Protein AF-A0A9E2RXD3-F1 (afdb_monomer)

pLDDT: mean 88.35, std 11.06, range [60.97, 98.81]

Sequence (83 aa):
MSRRLAFLAGFVLLLFAVIVGQASYVQFFHASALDASPLNPGPSGYVASSDRGEIIAADGQILAQSVATHASASPYQRIYPLG

Solvent-accessible surface area (backbone atoms only — not comparable to full-atom values): 4857 Å² total; per-residue (Å²): 131,55,73,68,57,54,49,51,52,52,52,53,51,50,54,50,52,50,51,53,50,51,52,49,47,43,61,76,75,37,42,70,61,52,60,70,28,88,90,43,57,52,77,66,42,60,54,15,62,43,82,73,53,71,41,65,45,98,88,66,48,68,55,30,36,50,41,80,46,93,42,88,79,32,39,15,43,81,46,50,84,82,115

Foldseek 3Di:
DDPVVVVVVVVVVVVVVVVVVVVVCCVPPPVVVCCPDPVCDDPQQVQQPDQPAFDADPVRDTQKGWDADPDPSRRTDIDGPVD

Mean predicted aligned error: 8.78 Å

Secondary structure (DSSP, 8-state):
--HHHHHHHHHHHHHHHHHHHHHHHIIIIIHHHHHT-TTS--HHHHHHH-----EE-TTS-EEEEEEE-S-TT-SEEEE-TT-

Structure (mmCIF, N/CA/C/O backbone):
data_AF-A0A9E2RXD3-F1
#
_entry.id   AF-A0A9E2RXD3-F1
#
loop_
_atom_site.group_PDB
_atom_site.id
_atom_site.type_symbol
_atom_site.label_atom_id
_atom_site.label_alt_id
_atom_site.label_comp_id
_atom_site.label_asym_id
_atom_site.label_entity_id
_atom_site.label_seq_id
_atom_site.pdbx_PDB_ins_code
_atom_site.Cartn_x
_atom_site.Cartn_y
_atom_site.Cartn_z
_at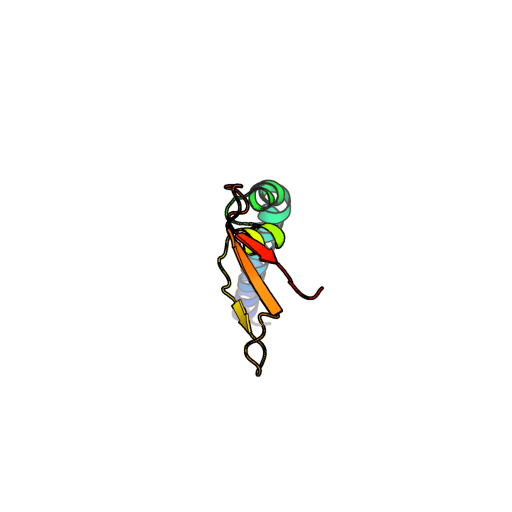om_site.occupancy
_atom_site.B_iso_or_equiv
_atom_site.auth_seq_id
_atom_site.auth_comp_id
_atom_site.auth_asym_id
_atom_site.auth_atom_id
_atom_site.pdbx_PDB_model_num
ATOM 1 N N . MET A 1 1 ? -32.277 6.572 25.603 1.00 66.06 1 MET A N 1
ATOM 2 C CA . MET A 1 1 ? -31.249 5.607 25.146 1.00 66.06 1 MET A CA 1
ATOM 3 C C . MET A 1 1 ? -30.820 4.762 26.342 1.00 66.06 1 MET A C 1
ATOM 5 O O . MET A 1 1 ? -30.645 5.332 27.412 1.00 66.06 1 MET A O 1
ATOM 9 N N . SER A 1 2 ? -30.711 3.433 26.231 1.00 92.88 2 SER A N 1
ATOM 10 C CA . SER A 1 2 ? -30.292 2.618 27.384 1.00 92.88 2 SER A CA 1
ATOM 11 C C . SER A 1 2 ? -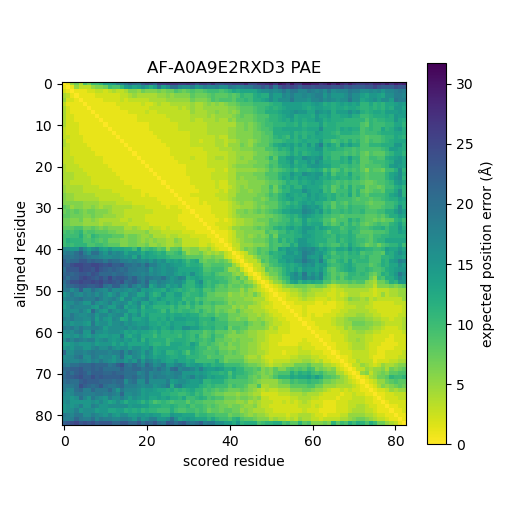28.794 2.807 27.660 1.00 92.88 2 SER A C 1
ATOM 13 O O . SER A 1 2 ? -28.003 2.957 26.729 1.00 92.88 2 SER A O 1
ATOM 15 N N . ARG A 1 3 ? -28.383 2.779 28.936 1.00 93.75 3 ARG A N 1
ATOM 16 C CA . ARG A 1 3 ? -26.970 2.953 29.341 1.00 93.75 3 ARG A CA 1
ATOM 17 C C . ARG A 1 3 ? -26.036 1.944 28.661 1.00 93.75 3 ARG A C 1
ATOM 19 O O . ARG A 1 3 ? -24.906 2.275 28.324 1.00 93.75 3 ARG A O 1
ATOM 26 N N . ARG A 1 4 ? -26.534 0.727 28.416 1.00 95.44 4 ARG A N 1
ATOM 27 C CA . ARG A 1 4 ? -25.814 -0.330 27.691 1.00 95.44 4 ARG A CA 1
ATOM 28 C C . ARG A 1 4 ? -25.623 0.016 26.214 1.00 95.44 4 ARG A C 1
ATOM 30 O O . ARG A 1 4 ? -24.528 -0.157 25.693 1.00 95.44 4 ARG A O 1
ATOM 37 N N . LEU A 1 5 ? -26.658 0.548 25.562 1.00 96.25 5 LEU A N 1
ATOM 38 C CA . LEU A 1 5 ? -26.575 0.962 24.162 1.00 96.25 5 LEU A CA 1
ATOM 39 C C . LEU A 1 5 ? -25.637 2.165 23.988 1.00 96.25 5 LEU A C 1
ATOM 41 O O . LEU A 1 5 ? -24.869 2.199 23.035 1.00 96.25 5 LEU A O 1
ATOM 45 N N . ALA A 1 6 ? -25.660 3.122 24.922 1.00 96.69 6 ALA A N 1
ATOM 46 C CA . ALA A 1 6 ? -24.755 4.273 24.904 1.00 96.69 6 ALA A CA 1
ATOM 47 C C . ALA A 1 6 ? -23.285 3.850 25.049 1.00 96.69 6 ALA A C 1
ATOM 49 O O . ALA A 1 6 ? -22.428 4.344 24.322 1.00 96.69 6 ALA A O 1
ATOM 50 N N . PHE A 1 7 ? -23.002 2.891 25.937 1.00 97.75 7 PHE A N 1
ATOM 51 C CA . PHE A 1 7 ? -21.660 2.330 26.088 1.00 97.75 7 PHE A CA 1
ATOM 52 C C . PHE A 1 7 ? -21.190 1.613 24.819 1.00 97.75 7 PHE A C 1
ATOM 54 O O . PHE A 1 7 ? -20.082 1.864 24.358 1.00 97.75 7 PHE A O 1
ATOM 61 N N . LEU A 1 8 ? -22.038 0.766 24.224 1.00 98.00 8 LEU A N 1
ATOM 62 C CA . LEU A 1 8 ? -21.705 0.074 22.978 1.00 98.00 8 LEU A CA 1
ATOM 63 C C . LEU A 1 8 ? -21.427 1.065 21.841 1.00 98.00 8 LEU A C 1
ATOM 65 O O . LEU A 1 8 ? -20.421 0.934 21.153 1.00 98.00 8 LEU A O 1
ATOM 69 N N . ALA A 1 9 ? -22.281 2.076 21.671 1.00 97.88 9 ALA A N 1
ATOM 70 C CA . ALA A 1 9 ? -22.085 3.111 20.660 1.00 97.88 9 ALA A CA 1
ATOM 71 C C . ALA A 1 9 ? -20.776 3.886 20.882 1.00 97.88 9 ALA A C 1
ATOM 73 O O . ALA A 1 9 ? -20.026 4.101 19.934 1.00 97.88 9 ALA A O 1
ATOM 74 N N . GLY A 1 10 ? -20.472 4.252 22.132 1.00 98.38 10 GLY A N 1
ATOM 75 C CA . GLY A 1 10 ? -19.212 4.902 22.492 1.00 98.38 10 GLY A CA 1
ATOM 76 C C . GLY A 1 10 ? -17.993 4.022 22.215 1.00 98.38 10 GLY A C 1
ATOM 77 O O . GLY A 1 10 ? -17.002 4.501 21.673 1.00 98.38 10 GLY A O 1
ATOM 78 N N . PHE A 1 11 ? -18.081 2.726 22.517 1.00 98.38 11 PHE A N 1
ATOM 79 C CA . PHE A 1 11 ? -17.020 1.768 22.217 1.00 98.38 11 PHE A CA 1
ATOM 80 C C . PHE A 1 11 ? -16.783 1.637 20.708 1.00 98.38 11 PHE A C 1
ATOM 82 O O . PHE A 1 11 ? -15.645 1.709 20.259 1.00 98.38 11 PHE A O 1
ATOM 89 N N . VAL A 1 12 ? -17.845 1.528 19.906 1.00 98.56 12 VAL A N 1
ATOM 90 C CA . VAL A 1 12 ? -17.731 1.490 18.439 1.00 98.56 12 VAL A CA 1
ATOM 91 C C . VAL A 1 12 ? -17.124 2.789 17.898 1.00 98.56 12 VAL A C 1
ATOM 93 O O . VAL A 1 12 ? -16.212 2.734 17.078 1.00 98.56 12 VAL A O 1
ATOM 96 N N . LEU A 1 13 ? -17.563 3.953 18.388 1.00 98.75 13 LEU A N 1
ATOM 97 C CA . LEU A 1 13 ? -16.981 5.251 18.023 1.00 98.75 13 LEU A CA 1
ATOM 98 C C . LEU A 1 13 ? -15.487 5.331 18.345 1.00 98.75 13 LEU A C 1
ATOM 100 O O . LEU A 1 13 ? -14.716 5.836 17.532 1.00 98.75 13 LEU A O 1
ATOM 104 N N . LEU A 1 14 ? -15.069 4.802 19.497 1.00 98.75 14 LEU A N 1
ATOM 105 C CA . LEU A 1 14 ? -13.659 4.730 19.868 1.00 98.75 14 LEU A CA 1
ATOM 106 C C . LEU A 1 14 ? -12.861 3.884 18.867 1.00 98.75 14 LEU A C 1
ATOM 108 O O . LEU A 1 14 ? -11.797 4.315 18.431 1.00 98.75 14 LEU A O 1
ATOM 112 N N . LEU A 1 15 ? -13.376 2.720 18.457 1.00 98.81 15 LEU A N 1
ATOM 113 C CA . LEU A 1 15 ? -12.716 1.885 17.445 1.00 98.81 15 LEU A CA 1
ATOM 114 C C . LEU A 1 15 ? -12.568 2.621 16.105 1.00 98.81 15 LEU A C 1
ATOM 116 O O . LEU A 1 15 ? -11.502 2.575 15.495 1.00 98.81 15 LEU A O 1
ATOM 120 N N . PHE A 1 16 ? -13.597 3.355 15.673 1.00 98.81 16 PHE A N 1
ATOM 121 C CA . PHE A 1 16 ? -13.506 4.199 14.478 1.00 98.81 16 PHE A CA 1
ATOM 122 C C . PHE A 1 16 ? -12.457 5.301 14.625 1.00 98.81 16 PHE A C 1
ATOM 124 O O . PHE A 1 16 ? -11.664 5.511 13.709 1.00 98.81 16 PHE A O 1
ATOM 131 N N . ALA A 1 17 ? -12.410 5.976 15.775 1.00 98.81 17 ALA A N 1
ATOM 132 C CA . ALA A 1 17 ? -11.406 7.000 16.041 1.00 98.81 17 ALA A CA 1
ATOM 133 C C . ALA A 1 17 ? -9.979 6.428 15.977 1.00 98.81 17 ALA A C 1
ATOM 135 O O . ALA A 1 17 ? -9.091 7.065 15.412 1.00 98.81 17 ALA A O 1
ATOM 136 N N . VAL A 1 18 ? -9.768 5.206 16.479 1.00 98.75 18 VAL A N 1
ATOM 137 C CA . VAL A 1 18 ? -8.483 4.498 16.369 1.00 98.75 18 VAL A CA 1
ATOM 138 C C . VAL A 1 18 ? -8.119 4.232 14.907 1.00 98.75 18 VAL A C 1
ATOM 140 O O . VAL A 1 18 ? -6.991 4.514 14.511 1.00 98.75 18 VAL A O 1
ATOM 143 N N . ILE A 1 19 ? -9.060 3.752 14.087 1.00 98.69 19 ILE A N 1
ATOM 144 C CA . ILE A 1 19 ? -8.824 3.510 12.653 1.00 98.69 19 ILE A CA 1
ATOM 145 C C . ILE A 1 19 ? -8.470 4.814 11.930 1.00 98.69 19 ILE A C 1
ATOM 147 O O . ILE A 1 19 ? -7.494 4.855 11.186 1.00 98.69 19 ILE A O 1
ATOM 151 N N . VAL A 1 20 ? -9.217 5.895 12.171 1.00 98.75 20 VAL A N 1
ATOM 152 C CA . VAL A 1 20 ? -8.949 7.209 11.559 1.00 98.75 20 VAL A CA 1
ATOM 153 C C . VAL A 1 20 ? -7.583 7.748 11.983 1.00 98.75 20 VAL A C 1
ATOM 155 O O . VAL A 1 20 ? -6.842 8.270 11.148 1.00 98.75 20 VAL A O 1
ATOM 158 N N . GLY A 1 21 ? -7.226 7.594 13.260 1.00 98.56 21 GLY A N 1
ATOM 159 C CA . GLY A 1 21 ? -5.914 7.971 13.779 1.00 98.56 21 GLY A CA 1
ATOM 160 C C . GLY A 1 21 ? -4.787 7.179 13.119 1.00 98.56 21 GLY A C 1
ATOM 161 O O . GLY A 1 21 ? -3.808 7.768 12.666 1.00 98.56 21 GLY A O 1
ATOM 162 N N . GLN A 1 22 ? -4.946 5.859 12.997 1.00 98.44 22 GLN A N 1
ATOM 163 C CA . GLN A 1 22 ? -3.970 4.991 12.340 1.00 98.44 22 GLN A CA 1
ATOM 164 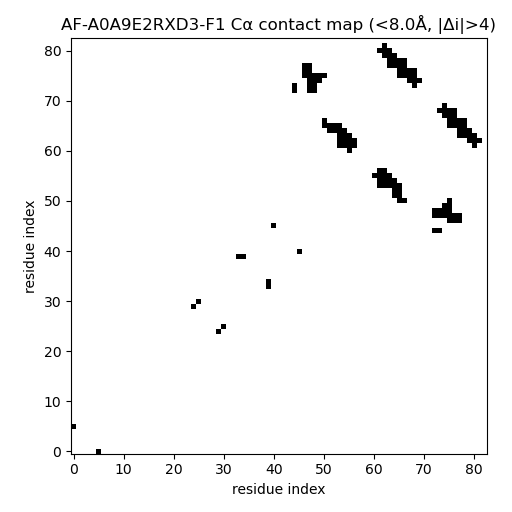C C . GLN A 1 22 ? -3.820 5.334 10.853 1.00 98.44 22 GLN A C 1
ATOM 166 O O . GLN A 1 22 ? -2.694 5.471 10.373 1.00 98.44 22 GLN A O 1
ATOM 171 N N . ALA A 1 23 ? -4.931 5.537 10.142 1.00 98.25 23 ALA A N 1
ATOM 172 C CA . ALA A 1 23 ? -4.912 5.910 8.734 1.00 98.25 23 ALA A CA 1
ATOM 173 C C . ALA A 1 23 ? -4.201 7.254 8.543 1.00 98.25 23 ALA A C 1
ATOM 175 O O . ALA A 1 23 ? -3.290 7.365 7.728 1.00 98.25 23 ALA A O 1
ATOM 176 N N . SER A 1 24 ? -4.544 8.256 9.357 1.00 98.38 24 SER A N 1
ATOM 177 C CA . SER A 1 24 ? -3.872 9.560 9.349 1.00 98.38 24 SER A CA 1
ATOM 178 C C . SER A 1 24 ? -2.372 9.419 9.615 1.00 98.38 24 SER A C 1
ATOM 180 O O . SER A 1 24 ? -1.559 9.997 8.899 1.00 98.38 24 SER A O 1
ATOM 182 N N . TYR A 1 25 ? -1.983 8.606 10.599 1.00 98.12 25 TYR A N 1
ATOM 183 C CA . TYR A 1 25 ? -0.578 8.373 10.924 1.00 98.12 25 TYR A CA 1
ATOM 184 C C . TYR A 1 25 ? 0.209 7.784 9.746 1.00 98.12 25 TYR A C 1
ATOM 186 O O . TYR A 1 25 ? 1.305 8.254 9.433 1.00 98.12 25 TYR A O 1
ATOM 194 N N . VAL A 1 26 ? -0.359 6.795 9.053 1.00 97.44 26 VAL A N 1
ATOM 195 C CA . VAL A 1 26 ? 0.269 6.223 7.856 1.00 97.44 26 VAL A CA 1
ATOM 196 C C . VAL A 1 26 ? 0.385 7.267 6.751 1.00 97.44 26 VAL A C 1
ATOM 198 O O . VAL A 1 26 ? 1.467 7.444 6.196 1.00 97.44 26 VAL A O 1
ATOM 201 N N . GLN A 1 27 ? -0.690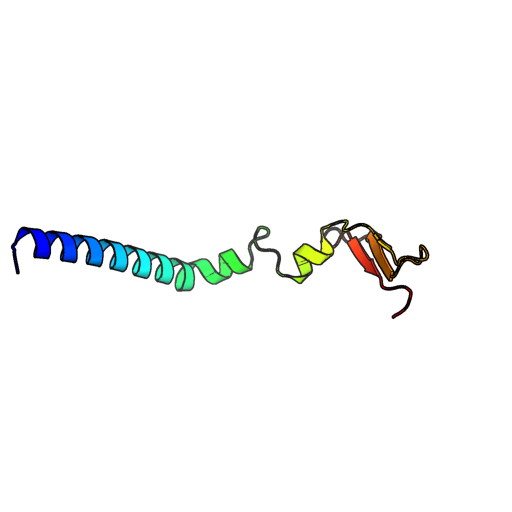 8.006 6.481 1.00 96.94 27 GLN A N 1
ATOM 202 C CA . GLN A 1 27 ? -0.729 8.977 5.389 1.00 96.94 27 GLN A CA 1
ATOM 203 C C . GLN A 1 27 ? 0.239 10.149 5.595 1.00 96.94 27 GLN A C 1
ATOM 205 O O . GLN A 1 27 ? 0.870 10.587 4.639 1.00 96.94 27 GLN A O 1
ATOM 210 N N . PHE A 1 28 ? 0.393 10.657 6.821 1.00 97.50 28 PHE A N 1
ATOM 211 C CA . PHE A 1 28 ? 1.254 11.818 7.074 1.00 97.50 28 PHE A CA 1
ATOM 212 C C . PHE A 1 28 ? 2.712 11.456 7.366 1.00 97.50 28 PHE A C 1
ATOM 214 O O . PHE A 1 28 ? 3.602 12.210 6.981 1.00 97.50 28 PHE A O 1
ATOM 221 N N . PHE A 1 29 ? 2.974 10.328 8.032 1.00 97.38 29 PHE A N 1
ATOM 222 C CA . PHE A 1 29 ? 4.332 9.990 8.479 1.00 97.38 29 PHE A CA 1
ATOM 223 C C . PHE A 1 29 ? 4.992 8.865 7.678 1.00 97.38 29 PHE A C 1
ATOM 225 O O . PHE A 1 29 ? 6.216 8.801 7.646 1.00 97.38 29 PHE A O 1
ATOM 232 N N . HIS A 1 30 ? 4.217 7.982 7.039 1.00 95.62 30 HIS A N 1
ATOM 233 C CA . HIS A 1 30 ? 4.753 6.787 6.371 1.00 95.62 30 HIS A CA 1
ATOM 234 C C . HIS A 1 30 ? 4.547 6.771 4.858 1.00 95.62 30 HIS A C 1
ATOM 236 O O . HIS A 1 30 ? 5.144 5.923 4.198 1.00 95.62 30 HIS A O 1
ATOM 242 N N . ALA A 1 31 ? 3.759 7.695 4.299 1.00 92.62 31 ALA A N 1
ATOM 243 C CA . ALA A 1 31 ? 3.451 7.714 2.871 1.00 92.62 31 ALA A CA 1
ATOM 244 C C . ALA A 1 31 ? 4.713 7.664 2.000 1.00 92.62 31 ALA A C 1
ATOM 246 O O . ALA A 1 31 ? 4.825 6.780 1.160 1.00 92.62 31 ALA A O 1
ATOM 247 N N . SER A 1 32 ? 5.707 8.521 2.255 1.00 92.00 32 SER A N 1
ATOM 248 C CA . SER A 1 32 ? 6.937 8.555 1.450 1.00 92.00 32 SER A CA 1
ATOM 249 C C . SER A 1 32 ? 7.769 7.272 1.557 1.00 92.00 32 SER A C 1
ATOM 251 O O . SER A 1 32 ? 8.369 6.838 0.579 1.00 92.00 32 SER A O 1
ATOM 253 N N . ALA A 1 33 ? 7.809 6.646 2.737 1.00 92.25 33 ALA A N 1
ATOM 254 C CA . ALA A 1 33 ? 8.544 5.397 2.940 1.00 92.25 33 ALA A CA 1
ATOM 255 C C . ALA A 1 33 ? 7.844 4.201 2.273 1.00 92.25 33 ALA A C 1
ATOM 257 O O . ALA A 1 33 ? 8.509 3.312 1.745 1.00 92.25 33 ALA A O 1
ATOM 258 N N . LEU A 1 34 ? 6.508 4.186 2.282 1.00 91.12 34 LEU A N 1
ATOM 259 C CA . LEU A 1 34 ? 5.696 3.184 1.590 1.00 91.12 34 LEU A CA 1
ATOM 260 C C . LEU A 1 34 ? 5.774 3.350 0.070 1.00 91.12 34 LEU A C 1
ATOM 262 O O . LEU A 1 34 ? 5.877 2.353 -0.638 1.00 91.12 34 LEU A O 1
ATOM 266 N N . ASP A 1 35 ? 5.785 4.589 -0.418 1.00 88.12 35 ASP A N 1
ATOM 267 C CA . ASP A 1 3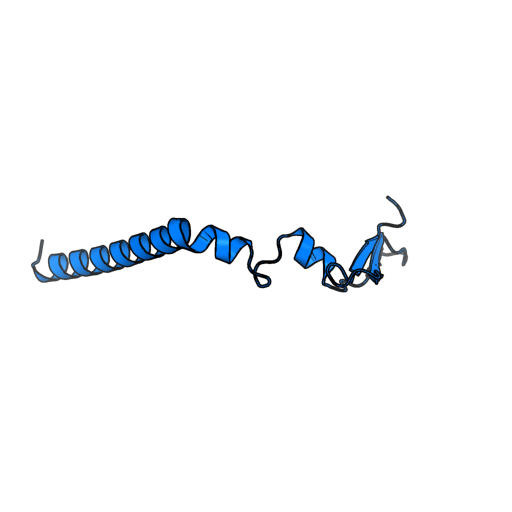5 ? 5.940 4.907 -1.839 1.00 88.12 35 ASP A CA 1
ATOM 268 C C . ASP A 1 35 ? 7.306 4.454 -2.375 1.00 88.12 35 ASP A C 1
ATOM 270 O O . ASP A 1 35 ? 7.385 3.784 -3.399 1.00 88.12 35 ASP A O 1
ATOM 274 N N . ALA A 1 36 ? 8.378 4.708 -1.620 1.00 87.75 36 ALA A N 1
ATOM 275 C CA . ALA A 1 36 ? 9.733 4.282 -1.971 1.00 87.75 36 ALA A CA 1
ATOM 276 C C . ALA A 1 36 ? 10.017 2.787 -1.710 1.00 87.75 36 ALA A C 1
ATOM 278 O O . ALA A 1 36 ? 11.134 2.318 -1.948 1.00 87.75 36 ALA A O 1
ATOM 279 N N . SER A 1 37 ? 9.052 2.034 -1.177 1.00 86.38 37 SER A N 1
ATOM 280 C CA . SER A 1 37 ? 9.269 0.641 -0.799 1.00 86.38 37 SER A CA 1
ATOM 281 C C . SER A 1 37 ? 9.478 -0.243 -2.034 1.00 86.38 37 SER A C 1
ATOM 283 O O . SER A 1 37 ? 8.649 -0.221 -2.945 1.00 86.38 37 SER A O 1
ATOM 285 N N . PRO A 1 38 ? 10.490 -1.132 -2.049 1.00 79.62 38 PRO A N 1
ATOM 286 C CA . PRO A 1 38 ? 10.630 -2.128 -3.112 1.00 79.62 38 PRO A CA 1
ATOM 287 C C . PRO A 1 38 ? 9.462 -3.130 -3.142 1.00 79.62 38 PRO A C 1
ATOM 289 O O . PRO A 1 38 ? 9.272 -3.821 -4.139 1.00 79.62 38 PRO A O 1
ATOM 292 N N . LEU A 1 39 ? 8.668 -3.204 -2.065 1.00 81.88 39 LEU A N 1
ATOM 293 C CA . LEU A 1 39 ? 7.436 -3.997 -1.992 1.00 81.88 39 LEU A CA 1
ATOM 294 C C . LEU A 1 39 ? 6.207 -3.263 -2.550 1.00 81.88 39 LEU A C 1
ATOM 296 O O . LEU A 1 39 ? 5.138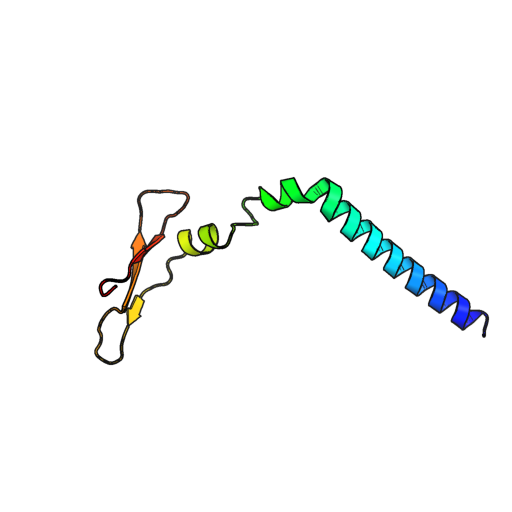 -3.861 -2.635 1.00 81.88 39 LEU A O 1
ATOM 300 N N . ASN A 1 40 ? 6.355 -1.999 -2.948 1.00 81.19 40 ASN A N 1
ATOM 301 C CA . ASN A 1 40 ? 5.348 -1.227 -3.663 1.00 81.19 40 ASN A CA 1
ATOM 302 C C . ASN A 1 40 ? 5.860 -0.871 -5.072 1.00 81.19 40 ASN A C 1
ATOM 304 O O . ASN A 1 40 ? 6.028 0.310 -5.383 1.00 81.19 40 ASN A O 1
ATOM 308 N N . PRO A 1 41 ? 6.164 -1.856 -5.947 1.00 72.38 41 PRO 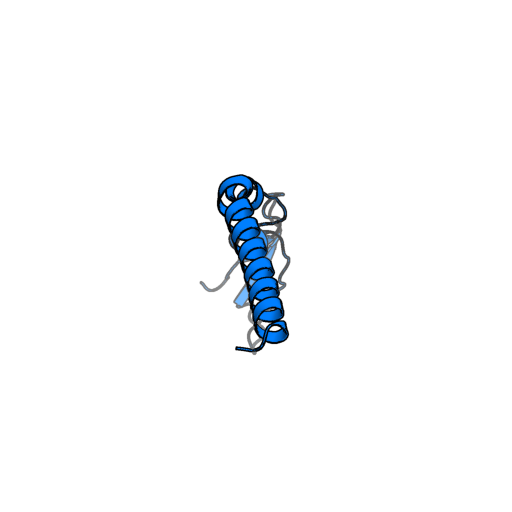A N 1
ATOM 309 C CA . PRO A 1 41 ? 6.509 -1.510 -7.310 1.00 72.38 41 PRO A CA 1
ATOM 310 C C . PRO A 1 41 ? 5.305 -0.801 -7.928 1.00 72.38 41 PRO A C 1
ATOM 312 O O . PRO A 1 41 ? 4.195 -1.329 -7.943 1.00 72.38 41 PRO A O 1
ATOM 315 N N . GLY A 1 42 ? 5.515 0.407 -8.448 1.00 71.94 42 GLY A N 1
ATOM 316 C CA . GLY A 1 42 ? 4.487 1.075 -9.236 1.00 71.94 42 GLY A CA 1
ATOM 317 C C . GLY A 1 42 ? 4.031 0.191 -10.413 1.00 71.94 42 GLY A C 1
ATOM 318 O O . GLY A 1 42 ? 4.667 -0.821 -10.731 1.00 71.94 42 GLY A O 1
ATOM 319 N N . PRO A 1 43 ? 2.961 0.572 -11.130 1.00 65.31 43 PRO A N 1
ATOM 320 C CA . PRO A 1 43 ? 2.438 -0.207 -12.255 1.00 65.31 43 PRO A CA 1
ATOM 321 C C . PRO A 1 43 ? 3.510 -0.597 -13.286 1.00 65.31 43 PRO A C 1
ATOM 323 O O . PRO A 1 43 ? 3.490 -1.705 -13.817 1.00 65.31 43 PRO A O 1
ATOM 326 N N . SER A 1 44 ? 4.489 0.280 -13.522 1.00 63.66 44 SER A N 1
ATOM 327 C CA . SER A 1 44 ? 5.644 0.019 -14.384 1.00 63.66 44 SER A CA 1
ATOM 328 C C . SER A 1 44 ? 6.557 -1.092 -13.850 1.00 63.66 44 SER A C 1
ATOM 330 O O . SER A 1 44 ? 6.966 -1.952 -14.624 1.00 63.66 44 SER A O 1
ATOM 332 N N . GLY A 1 45 ? 6.822 -1.137 -12.541 1.00 63.75 45 GLY A N 1
ATOM 333 C CA . GLY A 1 45 ? 7.679 -2.142 -11.900 1.00 63.75 45 GLY A CA 1
ATOM 334 C C . GLY A 1 45 ? 7.104 -3.562 -11.947 1.00 63.75 45 GLY A C 1
ATOM 335 O O . GLY A 1 45 ? 7.839 -4.521 -12.178 1.00 63.75 45 GLY A O 1
ATOM 336 N N . TYR A 1 46 ? 5.782 -3.717 -11.816 1.00 62.22 46 TYR A N 1
ATOM 337 C CA . TYR A 1 46 ? 5.108 -5.018 -11.971 1.00 62.22 46 TYR A CA 1
ATOM 338 C C . TYR A 1 46 ? 5.062 -5.509 -13.426 1.00 62.22 46 TYR A C 1
ATOM 340 O O . TYR A 1 46 ? 5.016 -6.712 -13.688 1.00 62.22 46 TYR A O 1
ATOM 348 N N . VAL A 1 47 ? 5.022 -4.594 -14.398 1.00 60.97 47 VAL A N 1
ATOM 349 C CA . VAL A 1 47 ? 5.056 -4.951 -15.830 1.00 60.97 47 VAL A CA 1
ATOM 350 C C . VAL A 1 47 ? 6.452 -5.376 -16.260 1.00 60.97 47 VAL A C 1
ATOM 352 O O . VAL A 1 47 ? 6.589 -6.336 -17.010 1.00 60.97 47 VAL A O 1
ATOM 355 N N . ALA A 1 48 ? 7.455 -4.706 -15.714 1.00 63.59 48 ALA A N 1
ATOM 356 C CA . ALA A 1 48 ? 8.868 -4.890 -15.983 1.00 63.59 48 ALA A CA 1
ATOM 357 C C . ALA A 1 48 ? 9.484 -6.174 -15.385 1.00 63.59 48 ALA A C 1
ATOM 359 O O . ALA A 1 48 ? 10.507 -6.661 -15.861 1.00 63.59 48 ALA A O 1
ATOM 360 N N . SER A 1 49 ? 8.899 -6.723 -14.316 1.00 68.56 49 SER A N 1
ATOM 361 C CA . SER A 1 49 ? 9.509 -7.807 -13.524 1.00 68.56 49 SER A CA 1
ATOM 362 C C . SER A 1 49 ? 8.999 -9.214 -13.841 1.00 68.56 49 SER A C 1
ATOM 364 O O . SER A 1 49 ? 9.616 -10.190 -13.420 1.00 68.56 49 SER A O 1
ATOM 366 N N . SER A 1 50 ? 7.899 -9.340 -14.584 1.00 74.50 50 SER A N 1
ATOM 367 C CA . SER A 1 50 ? 7.221 -10.620 -14.804 1.00 74.50 50 SER A CA 1
ATOM 368 C C . SER A 1 50 ? 7.347 -11.092 -16.251 1.00 74.50 50 SER A C 1
ATOM 370 O O . SER A 1 50 ? 7.003 -10.365 -17.188 1.00 74.50 50 SER A O 1
ATOM 372 N N . ASP A 1 51 ? 7.784 -12.340 -16.426 1.00 86.44 51 ASP A N 1
ATOM 373 C CA . ASP A 1 51 ? 7.605 -13.062 -17.681 1.00 86.44 51 ASP A CA 1
ATOM 374 C C . ASP A 1 51 ? 6.131 -13.453 -17.817 1.00 86.44 51 ASP A C 1
ATOM 376 O O . ASP A 1 51 ? 5.632 -14.365 -17.158 1.00 86.44 51 ASP A O 1
ATOM 380 N N . ARG A 1 52 ? 5.408 -12.688 -18.632 1.00 86.44 52 ARG A N 1
ATOM 381 C CA . ARG A 1 52 ? 3.967 -12.842 -18.835 1.00 86.44 52 ARG A CA 1
ATOM 382 C C . ARG A 1 52 ? 3.651 -13.806 -19.980 1.00 86.44 52 ARG A C 1
ATOM 384 O O . ARG A 1 52 ? 2.479 -13.918 -20.333 1.00 86.44 52 ARG A O 1
ATOM 391 N N . GLY A 1 53 ? 4.664 -14.420 -20.599 1.00 88.69 53 GLY A N 1
ATOM 392 C CA . GLY A 1 53 ? 4.504 -15.283 -21.765 1.00 88.69 53 GLY A CA 1
ATOM 393 C C . GLY A 1 53 ? 3.983 -14.555 -23.007 1.00 88.69 53 GLY A C 1
ATOM 394 O O . GLY A 1 53 ? 4.033 -13.322 -23.107 1.00 88.69 53 GLY A O 1
ATOM 395 N N . GLU A 1 54 ? 3.485 -15.333 -23.962 1.00 94.00 54 GLU A N 1
ATOM 396 C CA . GLU A 1 54 ? 2.993 -14.868 -25.261 1.00 94.00 54 GLU A CA 1
ATOM 397 C C . GLU A 1 54 ? 1.474 -14.632 -25.254 1.00 94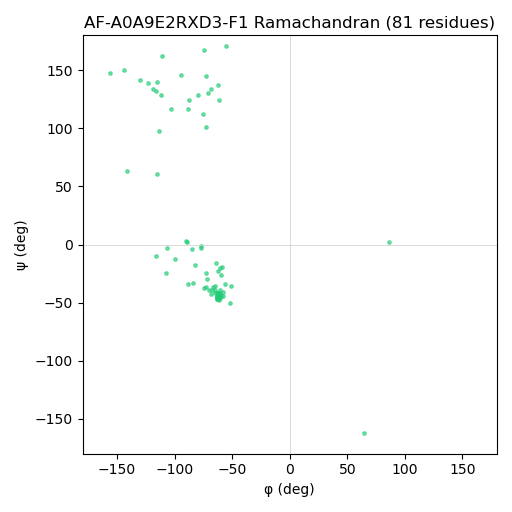.00 54 GLU A C 1
ATOM 399 O O . GLU A 1 54 ? 0.710 -15.346 -24.605 1.00 94.00 54 GLU A O 1
ATOM 404 N N . ILE A 1 55 ? 1.030 -13.632 -26.014 1.00 92.69 55 ILE A N 1
ATOM 405 C CA . ILE A 1 55 ? -0.364 -13.457 -26.424 1.00 92.69 55 ILE A CA 1
ATOM 406 C C . ILE A 1 55 ? -0.442 -13.904 -27.876 1.00 92.69 55 ILE A C 1
ATOM 408 O O . ILE A 1 55 ? 0.185 -13.292 -28.741 1.00 92.69 55 ILE A O 1
ATOM 412 N N . ILE A 1 56 ? -1.209 -14.959 -28.128 1.00 95.88 56 ILE A N 1
ATOM 413 C CA . ILE A 1 56 ? -1.274 -15.631 -29.425 1.00 95.88 56 ILE A CA 1
ATOM 414 C C . ILE A 1 56 ? -2.693 -15.482 -29.982 1.00 95.88 56 ILE A C 1
ATOM 416 O O . ILE A 1 56 ? -3.675 -15.693 -29.267 1.00 95.88 56 ILE A O 1
ATOM 420 N N . ALA A 1 57 ? -2.806 -15.085 -31.247 1.00 95.19 57 ALA A N 1
ATOM 421 C CA . ALA A 1 57 ? -4.061 -15.045 -31.984 1.00 95.19 57 ALA A CA 1
ATOM 422 C C . ALA A 1 57 ? -4.527 -16.458 -32.379 1.00 95.19 57 ALA A C 1
ATOM 424 O O . ALA A 1 57 ? -3.786 -17.436 -32.295 1.00 95.19 57 ALA A O 1
ATOM 425 N N . ALA A 1 58 ? -5.777 -16.579 -32.830 1.00 95.62 58 ALA A N 1
ATOM 426 C CA . ALA A 1 58 ? -6.360 -17.872 -33.200 1.00 95.62 58 ALA A CA 1
ATOM 427 C C . ALA A 1 58 ? -5.634 -18.572 -34.368 1.00 95.62 58 ALA A C 1
ATOM 429 O O . ALA A 1 58 ? -5.726 -19.788 -34.508 1.00 95.62 58 ALA A O 1
ATOM 430 N N . ASP A 1 59 ? -4.916 -17.815 -35.194 1.00 95.00 59 ASP A N 1
ATOM 431 C CA . ASP A 1 59 ? -4.102 -18.292 -36.315 1.00 95.00 59 ASP A CA 1
ATOM 432 C C . ASP A 1 59 ? -2.651 -18.633 -35.920 1.00 95.00 59 ASP A C 1
ATOM 434 O O . ASP A 1 59 ? -1.850 -19.012 -36.773 1.00 95.00 59 ASP A O 1
ATOM 438 N N . GLY A 1 60 ? -2.306 -18.514 -34.635 1.00 93.56 60 GLY A N 1
ATOM 439 C CA . GLY A 1 60 ? -0.953 -18.734 -34.129 1.00 93.56 60 GLY A CA 1
ATOM 440 C C . GLY A 1 60 ? -0.044 -17.504 -34.199 1.00 93.56 60 GLY A C 1
ATOM 441 O O . GLY A 1 60 ? 1.122 -17.600 -33.819 1.00 93.56 60 GLY A O 1
ATOM 442 N N . GLN A 1 61 ? -0.533 -16.346 -34.655 1.00 95.31 61 GLN A N 1
ATOM 443 C CA . GLN A 1 61 ? 0.268 -15.126 -34.707 1.00 95.31 61 GLN A CA 1
ATOM 444 C C . GLN A 1 61 ? 0.536 -14.574 -33.299 1.00 95.31 61 GLN A C 1
ATOM 446 O O . GLN A 1 61 ? -0.384 -14.377 -32.505 1.00 95.31 61 GLN A O 1
ATOM 451 N N . ILE A 1 62 ? 1.799 -14.267 -32.991 1.00 95.19 62 ILE A N 1
ATOM 452 C CA . ILE A 1 62 ? 2.172 -13.619 -31.728 1.00 95.19 62 ILE A CA 1
ATOM 453 C C . ILE A 1 62 ? 1.784 -12.140 -31.796 1.00 95.19 62 ILE A C 1
ATOM 455 O O . ILE A 1 62 ? 2.370 -11.357 -32.543 1.00 95.19 62 ILE A O 1
ATOM 459 N N . LEU A 1 63 ? 0.808 -11.757 -30.978 1.00 93.94 63 LEU A N 1
ATOM 460 C CA . LEU A 1 63 ? 0.356 -10.376 -30.821 1.00 93.94 63 LEU A CA 1
ATOM 461 C C . LEU A 1 63 ? 1.223 -9.610 -29.820 1.00 93.94 63 LEU A C 1
ATOM 463 O O . LEU A 1 63 ? 1.439 -8.410 -29.972 1.00 93.94 63 LEU A O 1
ATOM 467 N N . ALA A 1 64 ? 1.727 -10.295 -28.790 1.00 94.12 64 ALA A N 1
ATOM 468 C CA . ALA A 1 64 ? 2.613 -9.696 -27.802 1.00 94.12 64 ALA A CA 1
ATOM 469 C C . ALA A 1 64 ? 3.481 -10.755 -27.111 1.00 94.12 64 ALA A C 1
ATOM 471 O O . ALA A 1 64 ? 3.018 -11.866 -26.874 1.00 94.12 64 ALA A O 1
ATOM 472 N N . GLN A 1 65 ? 4.707 -10.408 -26.722 1.00 92.62 65 GLN A N 1
ATOM 473 C CA . GLN A 1 65 ? 5.609 -11.329 -26.014 1.00 92.62 65 GLN A CA 1
ATOM 474 C C . GLN A 1 65 ? 6.459 -10.615 -24.964 1.00 92.62 65 GLN A C 1
ATOM 476 O O . GLN A 1 65 ? 6.738 -9.420 -25.083 1.00 92.62 65 GLN A O 1
ATOM 481 N N . SER A 1 66 ? 6.826 -11.334 -23.904 1.00 91.44 66 SER A N 1
ATOM 482 C CA . SER A 1 66 ? 7.793 -10.873 -22.905 1.00 91.44 66 SER A CA 1
ATOM 483 C C . SER A 1 66 ? 9.195 -11.247 -23.368 1.00 91.44 66 SER A C 1
ATOM 485 O O . SER A 1 66 ? 9.468 -12.411 -23.631 1.00 91.44 66 SER A O 1
ATOM 487 N N . VAL A 1 67 ? 10.087 -10.267 -23.468 1.00 89.12 67 VAL A N 1
ATOM 488 C CA . VAL A 1 67 ? 11.486 -10.497 -23.839 1.00 89.12 67 VAL A CA 1
ATOM 489 C C . VAL A 1 67 ? 12.384 -10.043 -22.710 1.00 89.12 67 VAL A C 1
ATOM 491 O O . VAL A 1 67 ? 12.183 -8.965 -22.146 1.00 89.12 67 VAL A O 1
ATOM 494 N N . ALA A 1 68 ? 13.359 -10.885 -22.374 1.00 88.50 68 ALA A N 1
ATOM 495 C CA . ALA A 1 68 ? 14.327 -10.578 -21.339 1.00 88.50 68 ALA A CA 1
ATOM 496 C C . ALA A 1 68 ? 15.151 -9.337 -21.717 1.00 88.50 68 ALA A C 1
ATOM 498 O O . ALA A 1 68 ? 15.602 -9.203 -22.856 1.00 88.50 68 ALA A O 1
ATOM 499 N N . THR A 1 69 ? 15.375 -8.444 -20.759 1.00 82.50 69 THR A N 1
ATOM 500 C CA . THR A 1 69 ? 16.279 -7.303 -20.919 1.00 82.50 69 THR A CA 1
ATOM 501 C C . THR A 1 69 ? 17.514 -7.478 -20.037 1.00 82.50 69 THR A C 1
ATOM 503 O O . THR A 1 69 ? 17.519 -8.248 -19.078 1.00 82.50 69 THR A O 1
ATOM 506 N N . HIS A 1 70 ? 18.576 -6.730 -20.335 1.00 79.75 70 HIS A N 1
ATOM 507 C CA . HIS A 1 70 ? 19.781 -6.703 -19.502 1.00 79.75 70 HIS A CA 1
ATOM 508 C C . HIS A 1 70 ? 19.624 -5.863 -18.220 1.00 79.75 70 HIS A C 1
ATOM 510 O O . HIS A 1 70 ? 20.558 -5.787 -17.423 1.00 79.75 70 HIS A O 1
ATOM 516 N N . ALA A 1 71 ? 18.477 -5.208 -18.007 1.00 74.81 71 ALA A N 1
ATOM 517 C CA . ALA A 1 71 ? 18.250 -4.351 -16.851 1.00 74.81 71 ALA A CA 1
ATOM 518 C C . ALA A 1 71 ? 17.690 -5.151 -15.667 1.00 74.81 71 ALA A C 1
ATOM 520 O O . ALA A 1 71 ? 16.552 -5.610 -15.701 1.00 74.81 71 ALA A O 1
ATOM 521 N N . SER A 1 72 ? 18.441 -5.227 -14.566 1.00 69.25 72 SER A N 1
ATOM 522 C CA . SER A 1 72 ? 18.021 -5.939 -13.347 1.00 69.25 72 SER A CA 1
ATOM 523 C C . SER A 1 72 ? 16.726 -5.400 -12.724 1.00 69.25 72 SER A C 1
ATOM 525 O O . SER A 1 72 ? 16.017 -6.140 -12.051 1.00 69.25 72 SER A O 1
ATOM 527 N N . ALA A 1 73 ? 16.405 -4.120 -12.942 1.00 68.56 73 ALA A N 1
ATOM 528 C CA . ALA A 1 73 ? 15.171 -3.493 -12.456 1.00 68.56 73 ALA A CA 1
ATOM 529 C C . ALA A 1 73 ? 13.949 -3.769 -13.355 1.00 68.56 73 ALA A C 1
ATOM 531 O O . ALA A 1 73 ? 12.814 -3.578 -12.926 1.00 68.56 73 ALA A O 1
ATOM 532 N N . SER A 1 74 ? 14.178 -4.199 -14.599 1.00 71.62 74 SER A N 1
ATOM 533 C CA . SER A 1 74 ? 13.140 -4.496 -15.585 1.00 71.62 74 SER A CA 1
ATOM 534 C C . SER A 1 74 ? 13.522 -5.727 -16.402 1.00 71.62 74 SER A C 1
ATOM 536 O O . SER A 1 74 ? 13.732 -5.611 -17.612 1.00 71.62 74 SER A O 1
ATOM 538 N N . PRO A 1 75 ? 13.649 -6.905 -15.764 1.00 82.69 75 PRO A N 1
ATOM 539 C CA . PRO A 1 75 ? 14.174 -8.100 -16.413 1.00 82.69 75 PRO A CA 1
ATOM 540 C C . PRO A 1 75 ? 13.367 -8.531 -17.637 1.00 82.69 75 PRO A C 1
ATOM 542 O O . PRO A 1 75 ? 13.920 -9.227 -18.475 1.00 82.69 75 PRO A O 1
ATOM 545 N N . TYR A 1 76 ? 12.113 -8.096 -17.783 1.00 86.62 76 TYR A N 1
ATOM 546 C CA . TYR A 1 76 ? 11.280 -8.374 -18.946 1.00 86.62 76 TYR A CA 1
ATOM 547 C C . TYR A 1 76 ? 10.649 -7.097 -19.504 1.00 86.62 76 TYR A C 1
ATOM 549 O O . TYR A 1 76 ? 10.208 -6.217 -18.769 1.00 86.62 76 TYR A O 1
ATOM 557 N N . GLN A 1 77 ? 10.564 -7.009 -20.828 1.00 86.56 77 GLN A N 1
ATOM 558 C CA . GLN A 1 77 ? 9.837 -5.962 -21.535 1.00 86.56 77 GLN A CA 1
ATOM 559 C C . GLN A 1 77 ? 8.795 -6.589 -22.457 1.00 86.56 77 GLN A C 1
ATOM 561 O O . GLN A 1 77 ? 9.055 -7.591 -23.125 1.00 86.56 77 GLN A O 1
ATOM 566 N N . ARG A 1 78 ? 7.604 -5.980 -22.509 1.00 88.81 78 ARG A N 1
ATOM 567 C CA . ARG A 1 78 ? 6.566 -6.373 -23.461 1.00 88.81 78 ARG A CA 1
ATOM 568 C C . ARG A 1 78 ? 6.856 -5.771 -24.833 1.00 88.81 78 ARG A C 1
ATOM 570 O O . ARG A 1 78 ? 7.029 -4.560 -24.943 1.00 88.81 78 ARG A O 1
ATOM 577 N N . ILE A 1 79 ? 6.843 -6.613 -25.860 1.00 90.56 79 ILE A N 1
ATOM 578 C CA . ILE A 1 79 ? 6.951 -6.203 -27.262 1.00 90.56 79 ILE A CA 1
ATOM 579 C C . ILE A 1 79 ? 5.654 -6.558 -27.989 1.00 90.56 79 ILE A C 1
ATOM 581 O O . ILE A 1 79 ? 5.113 -7.641 -27.761 1.00 90.56 79 ILE A O 1
ATOM 585 N N . TYR A 1 80 ? 5.193 -5.663 -28.864 1.00 92.69 80 TYR A N 1
ATOM 586 C CA . TYR A 1 80 ? 4.064 -5.855 -29.777 1.00 92.69 80 TYR A CA 1
ATOM 587 C C . TYR A 1 80 ? 4.612 -5.863 -31.209 1.00 92.69 80 TYR A C 1
ATOM 589 O O . TYR A 1 80 ? 4.883 -4.795 -31.756 1.00 92.69 80 TYR A O 1
ATOM 597 N N . PRO A 1 81 ? 4.851 -7.040 -31.820 1.00 91.00 81 PRO A N 1
ATOM 598 C CA . PRO A 1 81 ? 5.486 -7.121 -33.138 1.00 91.00 81 PRO A CA 1
ATOM 599 C C . PRO A 1 81 ? 4.707 -6.418 -34.259 1.00 91.00 81 PRO A C 1
ATOM 601 O O . PRO A 1 81 ? 5.281 -6.108 -35.299 1.00 91.00 81 PRO A O 1
ATOM 604 N N . LEU A 1 82 ? 3.408 -6.189 -34.055 1.00 89.06 82 LEU A N 1
ATOM 605 C CA . LEU A 1 82 ? 2.477 -5.683 -35.065 1.00 89.06 82 LEU A CA 1
ATOM 606 C C . LEU A 1 82 ? 2.063 -4.216 -34.860 1.00 89.06 82 LEU A C 1
ATOM 608 O O . LEU A 1 82 ? 1.364 -3.682 -35.719 1.00 89.06 82 LEU A O 1
ATOM 612 N N . GLY A 1 83 ? 2.517 -3.570 -33.776 1.00 78.12 83 GLY A N 1
ATOM 613 C CA . GLY A 1 83 ? 2.119 -2.208 -33.393 1.00 78.12 83 GLY A CA 1
ATOM 614 C C . GLY A 1 83 ? 1.073 -2.182 -32.293 1.00 78.12 83 GLY A C 1
ATOM 615 O O . GLY A 1 83 ? -0.095 -2.513 -32.585 1.00 78.12 83 GLY A O 1
#

Radius of gyration: 24.35 Å; Cα contacts (8 Å, |Δi|>4): 72; chains: 1; bounding box: 51×31×66 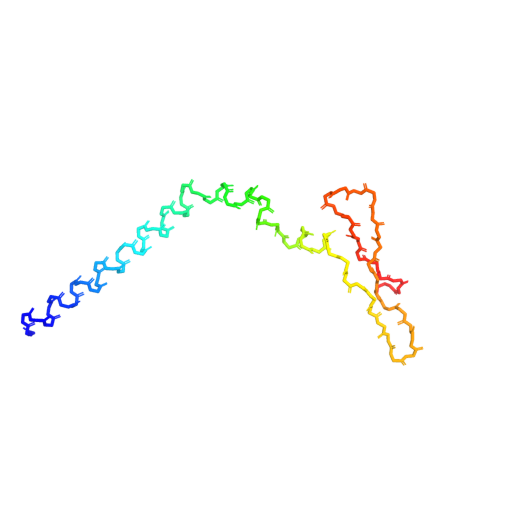Å

Nearest PDB structures (foldseek):
  6e0u-assembly1_A  TM=4.355E-01  e=1.794E+00  Staphylococcus pseudintermedius
  6e0u-assembly2_B  TM=4.287E-01  e=2.054E+00  Staphylococcus pseudintermedius
  9j9a-assembly1_A  TM=4.238E-01  e=4.320E+00  Staphylococcus aureus